Protein AF-M1RBF9-F1 (afdb_monomer_lite)

Sequence (89 aa):
MDKKRIENIIFKVSEMLSDPSLDMEVCEEGANPPCVKVTYTTENGSKHQKTIDIMEELSDKSDDEIAKFIVFQTEQFMEEIDSVEYSGE

pLDDT: mean 85.74, std 9.65, range [45.88, 93.81]

Foldseek 3Di:
DDPVLVVVLVVLLCVVVVDPQKDKDWPDDPDVQTWIKIWGQDPVRDIDI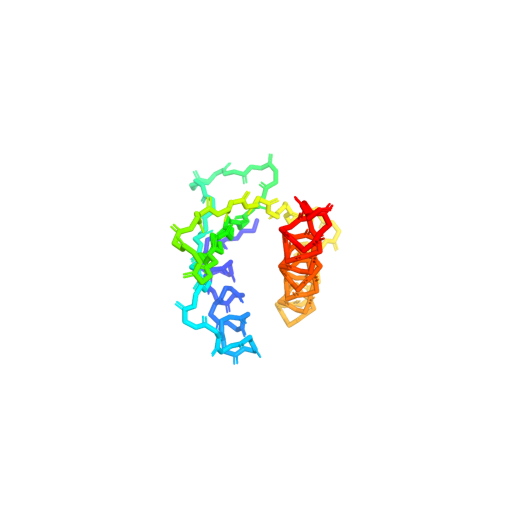DIGGCDPVNVPPDSVVVSVVVNVVVVVVVVVVVVVVVVPD

Secondary structure (DSSP, 8-state):
--HHHHHHHHHHHHHHH--TTEEEEEPPTT-SS-EEEEEEE-TTS-EEEEEEE--HHHHTS-HHHHHHHHHHHHHHHHHHHHHHHHTT-

Structure (mmCIF, N/CA/C/O backbone):
data_AF-M1RBF9-F1
#
_entry.id   AF-M1RBF9-F1
#
loop_
_atom_site.group_PDB
_atom_site.id
_atom_site.type_symbol
_atom_site.label_atom_id
_atom_site.label_alt_id
_atom_site.label_comp_id
_atom_site.label_asym_id
_atom_site.label_entity_id
_atom_site.label_seq_id
_atom_site.pdbx_PDB_ins_code
_atom_site.Cartn_x
_atom_site.Cartn_y
_atom_site.Cartn_z
_atom_site.occupancy
_atom_site.B_iso_or_equiv
_atom_site.auth_seq_id
_atom_site.auth_comp_id
_atom_site.auth_asym_id
_atom_site.auth_atom_id
_atom_site.pdbx_PDB_model_num
ATOM 1 N N . MET A 1 1 ? -5.547 7.812 12.116 1.00 72.88 1 MET A N 1
ATOM 2 C CA . MET A 1 1 ? -5.068 6.424 11.948 1.00 72.88 1 MET A CA 1
ATOM 3 C C . MET A 1 1 ? -3.608 6.355 12.371 1.00 72.88 1 MET A C 1
ATOM 5 O O . MET A 1 1 ? -2.869 7.265 12.021 1.00 72.88 1 MET A O 1
ATOM 9 N N . ASP A 1 2 ? -3.197 5.349 13.143 1.00 80.31 2 ASP A N 1
ATOM 10 C CA . ASP A 1 2 ? -1.815 5.235 13.630 1.00 80.31 2 ASP A CA 1
ATOM 11 C C . ASP A 1 2 ? -0.841 4.818 12.521 1.00 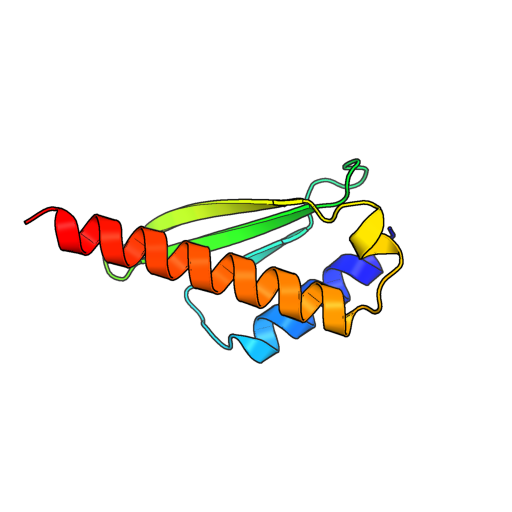80.31 2 ASP A C 1
ATOM 13 O O . ASP A 1 2 ? -1.159 3.954 11.702 1.00 80.31 2 ASP A O 1
ATOM 17 N N . LYS A 1 3 ? 0.384 5.358 12.546 1.00 81.12 3 LYS A N 1
ATOM 18 C CA . LYS A 1 3 ? 1.463 5.020 11.599 1.00 81.12 3 LYS A CA 1
ATOM 19 C C . LYS A 1 3 ? 1.667 3.512 11.455 1.00 81.12 3 LYS A C 1
ATOM 21 O O . LYS A 1 3 ? 1.666 2.995 10.347 1.00 81.12 3 LYS A O 1
ATOM 26 N N . LYS A 1 4 ? 1.708 2.797 12.582 1.00 86.38 4 LYS A N 1
ATOM 27 C CA . LYS A 1 4 ? 1.898 1.340 12.630 1.00 86.38 4 LYS A CA 1
ATOM 28 C C . LYS A 1 4 ? 0.818 0.565 11.871 1.00 86.38 4 LYS A C 1
ATOM 30 O O . LYS A 1 4 ? 1.085 -0.498 11.317 1.00 86.38 4 LYS A O 1
ATOM 35 N N . ARG A 1 5 ? -0.409 1.093 11.849 1.00 87.69 5 ARG A N 1
ATOM 36 C CA . ARG A 1 5 ? -1.516 0.510 11.089 1.00 87.69 5 ARG A CA 1
ATOM 37 C C . ARG A 1 5 ? -1.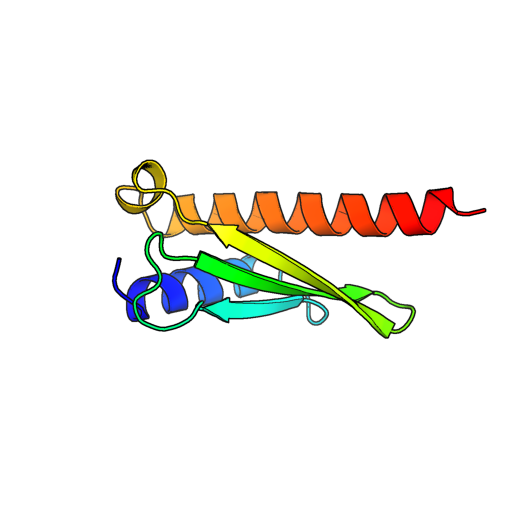301 0.709 9.591 1.00 87.69 5 ARG A C 1
ATOM 39 O O . ARG A 1 5 ? -1.473 -0.239 8.837 1.00 87.69 5 ARG A O 1
ATOM 46 N N . ILE A 1 6 ? -0.865 1.902 9.178 1.00 86.69 6 ILE A N 1
ATOM 47 C CA . ILE A 1 6 ? -0.526 2.193 7.777 1.00 86.69 6 ILE A CA 1
ATOM 48 C C . ILE A 1 6 ? 0.651 1.326 7.318 1.00 86.69 6 ILE A C 1
ATOM 50 O O . ILE A 1 6 ? 0.574 0.733 6.252 1.00 86.69 6 ILE A O 1
ATOM 54 N N . GLU A 1 7 ? 1.692 1.169 8.136 1.00 89.50 7 GLU A N 1
ATOM 55 C CA . GLU A 1 7 ? 2.832 0.293 7.825 1.00 89.50 7 GLU A CA 1
ATOM 56 C C . GLU A 1 7 ? 2.394 -1.161 7.594 1.00 89.50 7 GLU A C 1
ATOM 58 O O . GLU A 1 7 ? 2.830 -1.796 6.637 1.00 89.50 7 GLU A O 1
ATOM 63 N N . ASN A 1 8 ? 1.477 -1.681 8.418 1.00 91.75 8 ASN A N 1
ATOM 64 C CA . ASN A 1 8 ? 0.914 -3.021 8.229 1.00 91.75 8 ASN A CA 1
ATOM 65 C C . ASN A 1 8 ? 0.102 -3.136 6.927 1.00 91.75 8 ASN A C 1
ATOM 67 O O . ASN A 1 8 ? 0.143 -4.164 6.254 1.00 91.75 8 ASN A O 1
ATOM 71 N N . ILE A 1 9 ? -0.635 -2.083 6.568 1.00 91.94 9 ILE A N 1
ATOM 72 C CA . ILE A 1 9 ? -1.382 -2.015 5.309 1.00 91.94 9 ILE A CA 1
ATOM 73 C C . ILE A 1 9 ? -0.411 -2.002 4.122 1.00 91.94 9 ILE A C 1
ATOM 75 O O . ILE A 1 9 ? -0.583 -2.800 3.209 1.00 91.94 9 ILE A O 1
ATOM 79 N N . ILE A 1 10 ? 0.636 -1.172 4.156 1.00 90.81 10 ILE A N 1
ATOM 80 C CA . ILE A 1 10 ? 1.670 -1.120 3.111 1.00 90.81 10 ILE A CA 1
ATOM 81 C C . ILE A 1 10 ? 2.339 -2.483 2.940 1.00 90.81 10 ILE A C 1
ATOM 83 O O . ILE A 1 10 ? 2.485 -2.952 1.815 1.00 90.81 10 ILE A O 1
ATOM 87 N N . PHE A 1 11 ? 2.692 -3.150 4.042 1.00 90.88 11 PHE A N 1
ATOM 88 C CA . PHE A 1 11 ? 3.278 -4.488 3.993 1.00 90.88 11 PHE A CA 1
ATOM 89 C C . PHE A 1 11 ? 2.363 -5.476 3.254 1.00 90.88 11 PHE A C 1
ATOM 91 O O . PHE A 1 11 ? 2.803 -6.160 2.335 1.00 90.88 11 PHE A O 1
ATOM 98 N N . LYS A 1 12 ? 1.064 -5.482 3.577 1.00 92.06 12 LYS A N 1
ATOM 99 C CA . LYS A 1 12 ? 0.067 -6.316 2.888 1.00 92.06 12 LYS A CA 1
ATOM 100 C C . LYS A 1 12 ? -0.054 -5.983 1.401 1.00 92.06 12 LYS A C 1
ATOM 102 O O . LYS A 1 12 ? -0.150 -6.892 0.587 1.00 92.06 12 LYS A O 1
ATOM 107 N N . VAL A 1 13 ? -0.072 -4.699 1.049 1.00 92.06 13 VAL A N 1
ATOM 108 C CA . VAL A 1 13 ? -0.133 -4.247 -0.350 1.00 92.06 13 VAL A CA 1
ATOM 109 C C . VAL A 1 13 ? 1.098 -4.733 -1.118 1.00 92.06 13 VAL A C 1
ATOM 111 O O . VAL A 1 13 ? 0.962 -5.265 -2.217 1.00 92.06 13 VAL A O 1
ATOM 114 N N . SER A 1 14 ? 2.284 -4.603 -0.521 1.00 88.62 14 SER A N 1
ATOM 115 C CA . SER A 1 14 ? 3.541 -5.076 -1.101 1.00 88.62 14 SER A CA 1
ATOM 116 C C . SER A 1 14 ? 3.534 -6.592 -1.318 1.00 88.62 14 SER A C 1
ATOM 118 O O . SER A 1 14 ? 3.937 -7.042 -2.387 1.00 88.62 14 SER A O 1
ATOM 120 N N . GLU A 1 15 ? 2.998 -7.380 -0.378 1.00 90.56 15 GLU A N 1
ATOM 121 C CA . GLU A 1 15 ? 2.827 -8.829 -0.564 1.00 90.56 15 GLU A CA 1
ATOM 122 C C . GLU A 1 15 ? 1.817 -9.182 -1.669 1.00 90.56 15 GLU A C 1
ATOM 124 O O . GLU A 1 15 ? 2.008 -10.172 -2.373 1.00 90.56 15 GLU A O 1
ATOM 129 N N . MET A 1 16 ? 0.748 -8.394 -1.834 1.00 90.19 16 MET A N 1
ATOM 130 C CA . MET A 1 16 ? -0.272 -8.635 -2.864 1.00 90.19 16 MET A CA 1
ATOM 131 C C . MET A 1 16 ? 0.230 -8.329 -4.276 1.00 90.19 16 MET A C 1
ATOM 133 O O . MET A 1 16 ? -0.052 -9.093 -5.194 1.00 90.19 16 MET A O 1
ATOM 137 N N . LEU A 1 17 ? 0.949 -7.218 -4.449 1.00 88.69 17 LEU A N 1
ATOM 138 C CA . LEU A 1 17 ? 1.491 -6.814 -5.749 1.00 88.69 17 LEU A CA 1
ATOM 139 C C . LEU A 1 17 ? 2.756 -7.601 -6.092 1.00 88.69 17 LEU A C 1
ATOM 141 O O . LEU A 1 17 ? 2.968 -7.950 -7.248 1.00 88.69 17 LEU A O 1
ATOM 145 N N . SER A 1 18 ? 3.585 -7.897 -5.084 1.00 86.81 18 SER A N 1
ATOM 146 C CA . SER A 1 18 ? 4.856 -8.613 -5.215 1.00 86.81 18 SER A CA 1
ATOM 147 C C . SER A 1 18 ? 5.758 -8.066 -6.338 1.00 86.81 18 SER A C 1
ATOM 149 O O . SER A 1 18 ? 6.531 -8.821 -6.935 1.00 86.81 18 SER A O 1
ATOM 151 N N . ASP A 1 19 ? 5.671 -6.759 -6.613 1.00 84.69 19 ASP A N 1
ATOM 152 C CA . ASP A 1 19 ? 6.399 -6.094 -7.691 1.00 84.69 19 ASP A CA 1
ATOM 153 C C . ASP A 1 19 ? 7.610 -5.317 -7.138 1.00 84.69 19 ASP A C 1
ATOM 155 O O . ASP A 1 19 ? 7.437 -4.433 -6.294 1.00 84.69 19 ASP A O 1
ATOM 159 N N . PRO A 1 20 ? 8.843 -5.625 -7.579 1.00 85.12 20 PRO A N 1
ATOM 160 C CA . PRO A 1 20 ? 10.059 -4.976 -7.084 1.00 85.12 20 PRO A CA 1
ATOM 161 C C . PRO A 1 20 ? 10.264 -3.554 -7.631 1.00 85.12 20 PRO A C 1
ATOM 163 O O . PRO A 1 20 ? 11.169 -2.852 -7.179 1.00 85.12 20 PRO A O 1
ATOM 166 N N . SER A 1 21 ? 9.471 -3.141 -8.620 1.00 88.56 21 SER A N 1
ATOM 167 C CA . SER A 1 21 ? 9.521 -1.816 -9.252 1.00 88.56 21 SER A CA 1
ATOM 168 C C . SER A 1 21 ? 8.676 -0.793 -8.489 1.00 88.56 21 SER A C 1
ATOM 170 O O . SER A 1 21 ? 8.766 0.410 -8.760 1.00 88.56 21 SER A O 1
ATOM 172 N N . LEU A 1 22 ? 7.870 -1.269 -7.535 1.00 90.56 22 LEU A N 1
ATOM 173 C CA . LEU A 1 22 ? 7.074 -0.469 -6.623 1.00 90.56 22 LEU A CA 1
ATOM 174 C C . LEU A 1 22 ? 7.782 -0.288 -5.284 1.00 90.56 22 LEU A C 1
ATOM 176 O O . LEU A 1 22 ? 8.176 -1.240 -4.616 1.00 90.56 22 LEU A O 1
ATOM 180 N N . ASP A 1 23 ? 7.861 0.963 -4.862 1.00 91.94 23 ASP A N 1
ATOM 181 C CA . ASP A 1 23 ? 8.296 1.367 -3.536 1.00 91.94 23 ASP A CA 1
ATOM 182 C C . ASP A 1 23 ? 7.155 2.131 -2.858 1.00 91.94 23 ASP A C 1
ATOM 184 O O . ASP A 1 23 ? 6.458 2.927 -3.493 1.00 91.94 23 ASP A O 1
ATOM 188 N N . MET A 1 24 ? 6.901 1.839 -1.585 1.00 91.31 24 MET A N 1
ATOM 189 C CA . MET A 1 24 ? 5.759 2.386 -0.855 1.00 91.31 24 MET A CA 1
ATOM 190 C C . MET A 1 24 ? 6.188 2.921 0.500 1.00 91.31 24 MET A C 1
ATOM 192 O O . MET A 1 24 ? 6.772 2.206 1.313 1.00 91.31 24 MET A O 1
ATOM 196 N N . GLU A 1 25 ? 5.814 4.164 0.774 1.00 91.25 25 GLU A N 1
ATOM 197 C CA . GLU A 1 25 ? 6.184 4.872 1.991 1.00 91.25 25 GLU A CA 1
ATOM 198 C C . GLU A 1 25 ? 4.943 5.454 2.671 1.00 91.25 25 GLU A C 1
ATOM 200 O O . GLU A 1 25 ? 4.007 5.932 2.024 1.00 91.25 25 GLU A O 1
ATOM 205 N N . VAL A 1 26 ? 4.931 5.454 4.004 1.00 88.94 26 VAL A N 1
ATOM 206 C CA . VAL A 1 26 ? 3.920 6.204 4.759 1.00 88.94 26 VAL A CA 1
ATOM 207 C C . VAL A 1 26 ? 4.195 7.694 4.568 1.00 88.94 26 VAL A C 1
ATOM 209 O O . VAL A 1 26 ? 5.345 8.131 4.630 1.00 88.94 26 VAL A O 1
ATOM 212 N N . CYS A 1 27 ? 3.144 8.486 4.367 1.00 85.62 27 CYS A N 1
ATOM 213 C CA . CYS A 1 27 ? 3.263 9.937 4.410 1.00 85.62 27 CYS A CA 1
ATOM 214 C C . CYS A 1 27 ? 3.788 10.447 5.762 1.00 85.62 27 CYS A C 1
ATOM 216 O O . CYS A 1 27 ? 3.834 9.722 6.756 1.00 85.62 27 CYS A O 1
ATOM 218 N N . GLU A 1 28 ? 4.171 11.724 5.796 1.00 81.19 28 GLU A N 1
ATOM 219 C CA . GLU A 1 28 ? 4.734 12.360 6.987 1.00 81.19 28 GLU A CA 1
ATOM 220 C C . GLU A 1 28 ? 3.864 12.137 8.239 1.00 81.19 28 GLU A C 1
ATOM 222 O O . GLU A 1 28 ? 2.629 12.115 8.190 1.00 81.19 28 GLU A O 1
ATOM 227 N N . GLU A 1 29 ? 4.525 11.930 9.376 1.00 70.75 29 GLU A N 1
ATOM 228 C CA . GLU A 1 29 ? 3.866 11.592 10.633 1.00 70.75 29 GLU A CA 1
ATOM 229 C C . GLU A 1 29 ? 2.988 12.768 11.094 1.00 70.75 29 GLU A C 1
ATOM 231 O O . GLU A 1 29 ? 3.487 13.850 11.388 1.00 70.75 29 GLU A O 1
ATOM 236 N N . GLY A 1 30 ? 1.666 12.568 11.124 1.00 66.81 30 GLY A N 1
ATOM 237 C CA . GLY A 1 30 ? 0.691 13.633 11.395 1.00 66.81 30 GLY A CA 1
ATOM 238 C C . GLY A 1 30 ? -0.065 14.149 10.166 1.00 66.81 30 GLY A C 1
ATOM 239 O O . GLY A 1 30 ? -0.889 15.052 10.316 1.00 66.81 30 GLY A O 1
ATOM 240 N N . ALA A 1 31 ? 0.157 13.569 8.980 1.00 75.38 31 ALA A N 1
ATOM 241 C CA . ALA A 1 31 ? -0.679 13.818 7.808 1.00 75.38 31 ALA A CA 1
ATOM 242 C C . ALA A 1 31 ? -2.164 13.563 8.129 1.00 75.38 31 ALA A C 1
ATOM 244 O O . ALA A 1 31 ? -2.535 12.506 8.651 1.00 75.38 31 ALA A O 1
ATOM 245 N N . ASN A 1 32 ? -3.005 14.556 7.833 1.00 77.81 32 ASN A N 1
ATOM 246 C CA . ASN A 1 32 ? -4.451 14.471 7.978 1.00 77.81 32 ASN A CA 1
ATOM 247 C C . ASN A 1 32 ? -5.125 14.959 6.681 1.00 77.81 32 ASN A C 1
ATOM 249 O O . ASN A 1 32 ? -5.146 16.172 6.447 1.00 77.81 32 ASN A O 1
ATOM 253 N N . PRO A 1 33 ? -5.663 14.053 5.847 1.00 82.69 33 PRO A N 1
ATOM 254 C CA . PRO A 1 33 ? -5.813 12.615 6.092 1.00 82.69 33 PRO A CA 1
ATOM 255 C C . PRO A 1 33 ? -4.479 11.836 6.058 1.00 82.69 33 PRO A C 1
ATOM 257 O O . PRO A 1 33 ? -3.503 12.302 5.470 1.00 82.69 33 PRO A O 1
ATOM 260 N N . PRO A 1 34 ? -4.410 10.655 6.701 1.00 86.38 34 PRO A N 1
ATOM 261 C CA . PRO A 1 34 ? -3.277 9.748 6.542 1.00 86.38 34 PRO A CA 1
ATOM 262 C C . PRO A 1 34 ? -3.149 9.333 5.074 1.00 86.38 34 PRO A C 1
ATOM 264 O O . PRO A 1 34 ? -4.153 9.045 4.429 1.00 86.38 34 PRO A O 1
ATOM 267 N N . CYS A 1 35 ? -1.928 9.255 4.550 1.00 89.38 35 CYS A N 1
ATOM 268 C CA . CYS A 1 35 ? -1.700 8.884 3.157 1.00 89.38 35 CYS A CA 1
ATOM 269 C C . CYS A 1 35 ? -0.519 7.926 2.977 1.00 89.38 35 CYS A C 1
ATOM 271 O O . CYS A 1 35 ? 0.324 7.761 3.866 1.00 89.38 35 CYS A O 1
ATOM 273 N N . VAL A 1 36 ? -0.485 7.282 1.813 1.00 91.12 36 VAL A N 1
ATOM 274 C CA . VAL A 1 36 ? 0.602 6.413 1.352 1.00 91.12 36 VAL A CA 1
ATOM 275 C C . VAL A 1 36 ? 1.167 7.004 0.073 1.00 91.12 36 VAL A C 1
ATOM 277 O O . VAL A 1 36 ? 0.419 7.349 -0.840 1.00 91.12 36 VAL A O 1
ATOM 280 N N . LYS A 1 37 ? 2.487 7.127 -0.004 1.00 92.81 37 LYS A N 1
ATOM 281 C CA . LYS A 1 37 ? 3.189 7.498 -1.226 1.00 92.81 37 LYS A CA 1
ATOM 282 C C . LYS A 1 37 ? 3.647 6.227 -1.926 1.00 92.81 37 LYS A C 1
ATOM 284 O O . LYS A 1 37 ? 4.360 5.424 -1.338 1.00 92.81 37 LYS A O 1
ATOM 289 N N . VAL A 1 38 ? 3.244 6.069 -3.176 1.00 93.44 38 VAL A N 1
ATOM 290 C CA . VAL A 1 38 ? 3.642 4.970 -4.051 1.00 93.44 38 VAL A CA 1
ATOM 291 C C . VAL A 1 38 ? 4.573 5.525 -5.117 1.00 93.44 38 VAL A C 1
ATOM 293 O O . VAL A 1 38 ? 4.243 6.501 -5.789 1.00 93.44 38 VAL A O 1
ATOM 296 N N . THR A 1 39 ? 5.736 4.908 -5.269 1.00 93.62 39 THR A N 1
ATOM 297 C CA . THR A 1 39 ? 6.724 5.209 -6.300 1.00 93.62 39 THR A CA 1
ATOM 298 C C . THR A 1 39 ? 6.829 4.008 -7.227 1.00 93.62 39 THR A C 1
ATOM 300 O O . THR A 1 39 ? 7.218 2.930 -6.799 1.00 93.62 39 THR A O 1
ATOM 303 N N . TYR A 1 40 ? 6.503 4.200 -8.497 1.00 92.38 40 TYR A N 1
ATOM 304 C CA . TYR A 1 40 ? 6.646 3.201 -9.547 1.00 92.38 40 TYR A CA 1
ATOM 305 C C . TYR A 1 40 ? 7.825 3.563 -10.446 1.00 92.38 40 TYR A C 1
ATOM 307 O O . TYR A 1 40 ? 7.921 4.696 -10.921 1.00 92.38 40 TYR A O 1
ATOM 315 N N . THR A 1 41 ? 8.740 2.620 -10.657 1.00 91.38 41 THR A N 1
ATOM 316 C CA . THR A 1 41 ? 9.863 2.778 -11.586 1.00 91.38 41 THR A CA 1
ATOM 317 C C . THR A 1 41 ? 9.584 1.974 -12.851 1.00 91.38 41 THR A C 1
ATOM 319 O O . THR A 1 41 ? 9.484 0.754 -12.776 1.00 91.38 41 THR A O 1
ATOM 322 N N . THR A 1 42 ? 9.466 2.637 -14.001 1.00 86.81 42 THR A N 1
ATOM 323 C CA . THR A 1 42 ? 9.206 1.970 -15.288 1.00 86.81 42 THR A CA 1
ATOM 324 C C . THR A 1 42 ? 10.472 1.300 -15.825 1.00 86.81 42 THR A C 1
ATOM 326 O O . THR A 1 42 ? 11.586 1.583 -15.368 1.00 86.81 42 THR A O 1
ATOM 329 N N . GLU A 1 43 ? 10.331 0.429 -16.828 1.00 83.12 43 GLU A N 1
ATOM 330 C CA . GLU A 1 43 ? 11.466 -0.276 -17.446 1.00 83.12 43 GLU A CA 1
ATOM 331 C C . GLU A 1 43 ? 12.508 0.680 -18.056 1.00 83.12 43 GLU A C 1
ATOM 333 O O . GLU A 1 43 ? 13.705 0.391 -18.038 1.00 83.12 43 GLU A O 1
ATOM 338 N N . ASN A 1 44 ? 12.081 1.861 -18.519 1.00 82.12 44 ASN A N 1
ATOM 339 C CA . ASN A 1 44 ? 12.974 2.914 -19.018 1.00 82.12 44 ASN A CA 1
ATOM 340 C C . ASN A 1 44 ? 13.748 3.646 -17.901 1.00 82.12 44 ASN A C 1
ATOM 342 O O . ASN A 1 44 ? 14.570 4.522 -18.181 1.00 82.12 44 ASN A O 1
ATOM 346 N N . GLY A 1 45 ? 13.507 3.303 -16.631 1.00 84.06 45 GLY A N 1
ATOM 347 C CA . GLY A 1 45 ? 14.125 3.923 -15.458 1.00 84.06 45 GLY A CA 1
ATOM 348 C C . GLY A 1 45 ? 13.451 5.222 -15.003 1.00 84.06 45 GLY A C 1
ATOM 349 O O . GLY A 1 45 ? 13.969 5.890 -14.101 1.00 84.06 45 GLY A O 1
ATOM 350 N N . SER A 1 46 ? 12.309 5.587 -15.595 1.00 88.38 46 SER A N 1
ATOM 351 C CA . SER A 1 46 ? 11.509 6.740 -15.176 1.00 88.38 46 SER A CA 1
ATOM 352 C C . SER A 1 46 ? 10.802 6.436 -13.860 1.00 88.38 46 SER A C 1
ATOM 354 O O . SER A 1 46 ? 10.231 5.365 -13.678 1.00 88.38 46 SER A O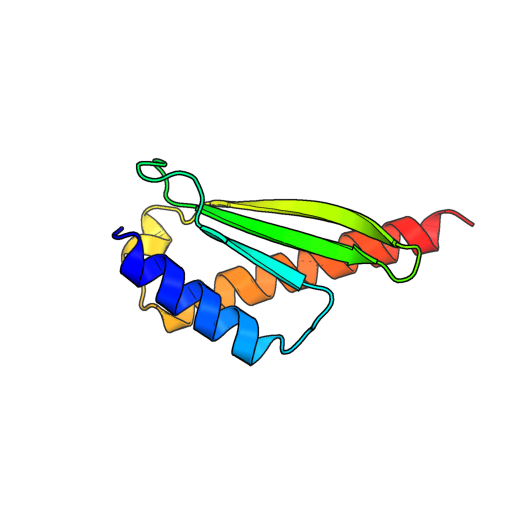 1
ATOM 356 N N . LYS A 1 47 ? 10.838 7.383 -12.920 1.00 91.56 47 LYS A N 1
ATOM 357 C CA . LYS A 1 47 ? 10.178 7.246 -11.617 1.00 91.56 47 LYS A CA 1
ATOM 358 C C . LYS A 1 47 ? 8.924 8.099 -11.573 1.00 91.56 47 LYS A C 1
ATOM 360 O O . LYS A 1 47 ? 9.001 9.321 -11.688 1.00 91.56 47 LYS A O 1
ATOM 365 N N . HIS A 1 48 ? 7.793 7.458 -11.339 1.00 92.25 48 HIS A N 1
ATOM 366 C CA . HIS A 1 48 ? 6.494 8.093 -11.204 1.00 92.25 48 HIS A CA 1
ATOM 367 C C . HIS A 1 48 ? 6.026 7.947 -9.763 1.00 92.25 48 HIS A C 1
ATOM 369 O O . HIS A 1 48 ? 6.160 6.884 -9.165 1.00 92.25 48 HIS A O 1
ATOM 375 N N . GLN A 1 49 ? 5.482 9.015 -9.185 1.00 93.19 49 GLN A N 1
ATOM 376 C CA . GLN A 1 49 ? 5.019 9.004 -7.800 1.00 93.19 49 GLN A CA 1
ATOM 377 C C . GLN A 1 49 ? 3.546 9.378 -7.729 1.00 93.19 49 GLN A C 1
ATOM 379 O O . GLN A 1 49 ? 3.117 10.338 -8.371 1.00 93.19 49 GLN A O 1
ATOM 384 N N . LYS A 1 50 ? 2.791 8.650 -6.908 1.00 91.69 50 LYS A N 1
ATOM 385 C CA . LYS A 1 50 ? 1.388 8.921 -6.603 1.00 91.69 50 LYS A CA 1
ATOM 386 C C . LYS A 1 50 ? 1.176 8.893 -5.099 1.00 91.69 50 LYS A C 1
ATOM 388 O O . LYS A 1 50 ? 1.635 7.987 -4.411 1.00 91.69 50 LYS A O 1
ATOM 393 N N . THR A 1 51 ? 0.458 9.883 -4.591 1.00 92.69 51 THR A N 1
ATOM 394 C CA . THR A 1 51 ? -0.006 9.890 -3.203 1.00 92.69 51 THR A CA 1
ATOM 395 C C . THR A 1 51 ? -1.438 9.375 -3.171 1.00 92.69 51 THR A C 1
ATOM 397 O O . THR A 1 51 ? -2.273 9.826 -3.952 1.00 92.69 51 THR A O 1
ATOM 400 N N . ILE A 1 52 ? -1.709 8.419 -2.288 1.00 91.06 52 ILE A N 1
ATOM 401 C CA . ILE A 1 52 ? -3.028 7.835 -2.064 1.00 91.06 52 ILE A CA 1
ATOM 402 C C . ILE A 1 52 ? -3.484 8.255 -0.669 1.00 91.06 52 ILE A C 1
ATOM 404 O O . ILE A 1 52 ? -2.959 7.779 0.341 1.00 91.06 52 ILE A O 1
ATOM 408 N N . ASP A 1 53 ? -4.456 9.159 -0.620 1.00 90.81 53 ASP A N 1
ATOM 409 C CA . ASP A 1 53 ? -5.075 9.610 0.621 1.00 90.81 53 ASP A CA 1
ATOM 410 C C . ASP A 1 53 ? -6.056 8.561 1.154 1.00 90.81 53 ASP A C 1
ATOM 412 O O . ASP A 1 53 ? -6.987 8.130 0.468 1.00 90.81 53 ASP A O 1
ATOM 416 N N . ILE A 1 54 ? -5.869 8.163 2.410 1.00 86.94 54 ILE A N 1
ATOM 417 C CA . ILE A 1 54 ? -6.778 7.267 3.119 1.00 86.94 54 ILE A CA 1
ATOM 418 C C . ILE A 1 54 ? -7.848 8.138 3.767 1.00 86.94 54 ILE A C 1
ATOM 420 O O . ILE A 1 54 ? -7.686 8.659 4.873 1.00 86.94 54 ILE A O 1
ATOM 424 N N . MET A 1 55 ? -8.945 8.312 3.033 1.00 86.00 55 MET A N 1
ATOM 425 C CA . MET A 1 55 ? -10.098 9.091 3.478 1.00 86.00 55 MET A CA 1
ATOM 426 C C . MET A 1 55 ? -10.671 8.548 4.794 1.00 86.00 55 MET A C 1
ATOM 428 O O . MET A 1 55 ? -10.533 7.366 5.117 1.00 86.00 55 MET A O 1
ATOM 432 N N . GLU A 1 56 ? -11.363 9.404 5.545 1.00 82.31 56 GLU A N 1
ATOM 433 C CA . GLU A 1 56 ? -11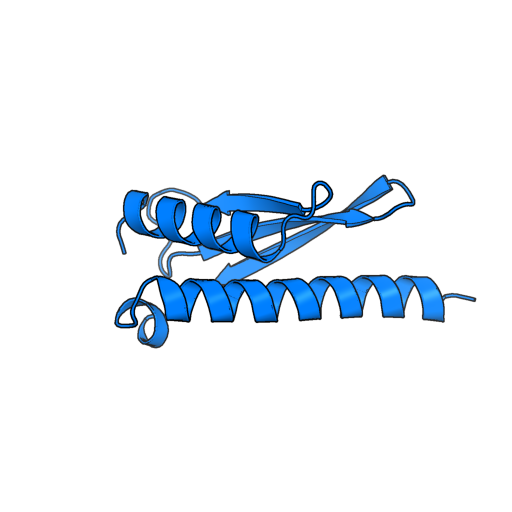.957 9.036 6.838 1.00 82.31 56 GLU A CA 1
ATOM 434 C C . GLU A 1 56 ? -12.889 7.813 6.726 1.00 82.31 56 GLU A C 1
ATOM 436 O O . GLU A 1 56 ? -12.844 6.921 7.572 1.00 82.31 56 GLU A O 1
ATOM 441 N N . GLU A 1 57 ? -13.631 7.700 5.618 1.00 84.19 57 GLU A N 1
ATOM 442 C CA . GLU A 1 57 ? -14.495 6.552 5.304 1.00 84.19 57 GLU A CA 1
ATOM 443 C C . GLU A 1 57 ? -13.746 5.215 5.177 1.00 84.19 57 GLU A C 1
ATOM 445 O O . GLU A 1 57 ? -14.304 4.161 5.491 1.00 84.19 57 GLU A O 1
ATOM 450 N N . LEU A 1 58 ? -12.483 5.250 4.738 1.00 83.69 58 LEU A N 1
ATOM 451 C CA . LEU A 1 58 ? -11.606 4.085 4.642 1.00 83.69 58 LEU A CA 1
ATOM 452 C C . LEU A 1 58 ? -10.920 3.813 5.979 1.00 83.69 58 LEU A C 1
ATOM 454 O O . LEU A 1 58 ? -10.657 2.660 6.302 1.00 83.69 58 LEU A O 1
ATOM 458 N N . SER A 1 59 ? -10.671 4.845 6.787 1.00 80.31 59 SER A N 1
ATOM 459 C CA . SER A 1 59 ? -10.016 4.691 8.089 1.00 80.31 59 SER A CA 1
ATOM 460 C C . SER A 1 59 ? -10.840 3.858 9.087 1.00 80.31 59 SER A C 1
ATOM 462 O O . SER A 1 59 ? -10.253 3.267 10.001 1.00 80.31 59 SER A O 1
ATOM 464 N N . ASP A 1 60 ? -12.164 3.789 8.914 1.00 84.62 60 ASP A N 1
ATOM 465 C CA . ASP A 1 60 ? -13.072 2.933 9.697 1.00 84.62 60 ASP A CA 1
ATOM 466 C C . ASP A 1 60 ? -13.155 1.485 9.156 1.00 84.62 60 ASP A C 1
ATOM 468 O O . ASP A 1 60 ? -13.637 0.574 9.828 1.00 84.62 60 ASP A O 1
ATOM 472 N N . LYS A 1 61 ? -12.641 1.229 7.943 1.00 88.94 61 LYS A N 1
ATOM 473 C CA . LYS A 1 61 ? -12.615 -0.111 7.330 1.00 88.94 61 LYS A CA 1
ATOM 474 C C . LYS A 1 61 ? -11.515 -0.985 7.927 1.00 88.94 61 LYS A C 1
ATOM 476 O O . LYS A 1 61 ? -10.612 -0.515 8.614 1.00 88.94 61 LYS A O 1
ATOM 481 N N . SER A 1 62 ? -11.581 -2.287 7.649 1.00 90.12 62 SER A N 1
ATOM 482 C CA . SER A 1 62 ? -10.516 -3.235 7.996 1.00 90.12 62 SER A CA 1
ATOM 483 C C . SER A 1 62 ? -9.259 -3.009 7.157 1.00 90.12 62 SER A C 1
ATOM 485 O O . SER A 1 62 ? -9.344 -2.619 5.997 1.00 90.12 62 SER A O 1
ATOM 487 N N . ASP A 1 63 ? -8.097 -3.337 7.722 1.00 90.44 63 ASP A N 1
ATOM 488 C CA . ASP A 1 63 ? -6.787 -3.158 7.076 1.00 90.44 63 ASP A CA 1
ATOM 489 C C . ASP A 1 63 ? -6.706 -3.834 5.699 1.00 90.44 63 ASP A C 1
ATOM 491 O O . ASP A 1 63 ? -6.066 -3.322 4.790 1.00 90.44 63 ASP A O 1
ATOM 495 N N . ASP A 1 64 ? -7.385 -4.972 5.543 1.00 90.62 64 ASP A N 1
ATOM 496 C CA . ASP A 1 64 ? -7.460 -5.731 4.294 1.00 90.62 64 ASP A CA 1
ATOM 497 C C . ASP A 1 64 ? -8.212 -4.979 3.185 1.00 90.62 64 ASP A C 1
ATOM 499 O O . ASP A 1 64 ? -7.784 -4.960 2.036 1.00 90.62 64 ASP A O 1
ATOM 503 N N . GLU A 1 65 ? -9.302 -4.296 3.538 1.00 91.56 65 GLU A N 1
ATOM 504 C CA . GLU A 1 65 ? -10.091 -3.500 2.594 1.00 91.56 65 GLU A CA 1
ATOM 505 C C . GLU A 1 65 ? -9.320 -2.253 2.157 1.00 91.56 65 GLU A C 1
ATOM 507 O O . GLU A 1 65 ? -9.321 -1.900 0.979 1.00 91.56 65 GLU A O 1
ATOM 512 N N . ILE A 1 66 ? -8.604 -1.618 3.092 1.00 91.62 66 ILE A N 1
ATOM 513 C CA . ILE A 1 66 ? -7.729 -0.483 2.782 1.00 91.62 66 ILE A CA 1
ATOM 514 C C . ILE A 1 66 ? -6.576 -0.945 1.882 1.00 91.62 66 ILE A C 1
ATOM 516 O O . ILE A 1 66 ? -6.257 -0.271 0.905 1.00 91.62 66 ILE A O 1
ATOM 520 N N . ALA A 1 67 ? -5.984 -2.111 2.159 1.00 92.12 67 ALA A N 1
ATOM 521 C CA . ALA A 1 67 ? -4.936 -2.682 1.321 1.00 92.12 67 ALA A CA 1
ATOM 522 C C . ALA A 1 67 ? -5.441 -2.955 -0.103 1.00 92.12 67 ALA A C 1
ATOM 524 O O . ALA A 1 67 ? -4.826 -2.491 -1.056 1.00 92.12 67 ALA A O 1
ATOM 525 N N . LYS A 1 68 ? -6.598 -3.609 -0.266 1.00 93.38 68 LYS A N 1
ATOM 526 C CA . LYS A 1 68 ? -7.220 -3.826 -1.5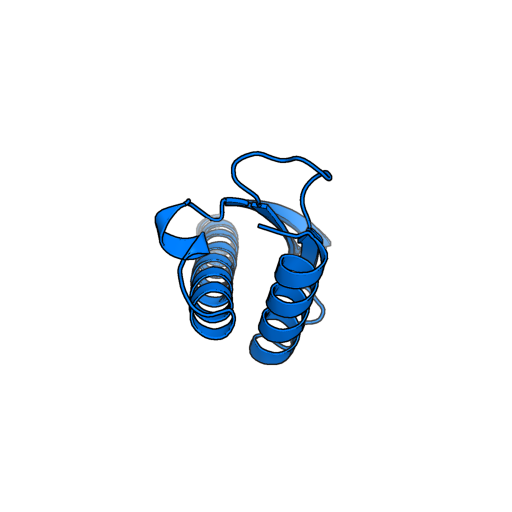87 1.00 93.38 68 LYS A CA 1
ATOM 527 C C . LYS A 1 68 ? -7.483 -2.521 -2.335 1.00 93.38 68 LYS A C 1
ATOM 529 O O . LYS A 1 68 ? -7.272 -2.458 -3.541 1.00 93.38 68 LYS A O 1
ATOM 534 N N . PHE A 1 69 ? -7.928 -1.480 -1.631 1.00 92.69 69 PHE A N 1
ATOM 535 C CA . PHE A 1 69 ? -8.123 -0.162 -2.229 1.00 92.69 69 PHE A CA 1
ATOM 536 C C . PHE A 1 69 ? -6.804 0.431 -2.743 1.00 92.69 69 PHE A C 1
ATOM 538 O O . PHE A 1 69 ? -6.749 0.913 -3.872 1.00 92.69 69 PHE A O 1
ATOM 545 N N . ILE A 1 70 ? -5.735 0.366 -1.945 1.00 92.19 70 ILE A N 1
ATOM 546 C CA . ILE A 1 70 ? -4.409 0.860 -2.343 1.00 92.19 70 ILE A CA 1
ATOM 547 C C . ILE A 1 70 ? -3.851 0.039 -3.510 1.00 92.19 70 ILE A C 1
ATOM 549 O O . ILE A 1 70 ? -3.317 0.633 -4.445 1.00 92.19 70 ILE A O 1
ATOM 553 N N . VAL A 1 71 ? -4.011 -1.290 -3.495 1.00 93.81 71 VAL A N 1
ATOM 554 C CA . VAL A 1 71 ? -3.657 -2.177 -4.618 1.00 93.81 71 VAL A CA 1
ATOM 555 C C . VAL A 1 71 ? -4.361 -1.705 -5.885 1.00 93.81 71 VAL A C 1
ATOM 557 O O . VAL A 1 71 ? -3.689 -1.351 -6.845 1.00 93.81 71 VAL A O 1
ATOM 560 N N . PHE A 1 72 ? -5.687 -1.560 -5.848 1.00 93.50 72 PHE A N 1
ATOM 561 C CA . PHE A 1 72 ? -6.472 -1.102 -6.995 1.00 93.50 72 PHE A CA 1
ATOM 562 C C . PHE A 1 72 ? -6.015 0.271 -7.517 1.00 93.50 72 PHE A C 1
ATOM 564 O O . PHE A 1 72 ? -5.841 0.463 -8.717 1.00 93.50 72 PHE A O 1
ATOM 571 N N . GLN A 1 73 ? -5.776 1.236 -6.622 1.00 93.19 73 GLN A N 1
ATOM 572 C CA . GLN A 1 73 ? -5.276 2.566 -6.996 1.00 93.19 73 GLN A CA 1
ATOM 573 C C . GLN A 1 73 ? -3.865 2.531 -7.599 1.00 93.19 73 GLN A C 1
ATOM 575 O O . GLN A 1 73 ? -3.548 3.362 -8.455 1.00 93.19 73 GLN A O 1
ATOM 580 N N . THR A 1 74 ? -3.031 1.598 -7.138 1.00 92.12 74 THR A N 1
ATOM 581 C CA . THR A 1 74 ? -1.661 1.388 -7.620 1.00 92.12 74 THR A CA 1
ATOM 582 C C . THR A 1 74 ? -1.661 0.719 -8.989 1.00 92.12 74 THR A C 1
ATOM 584 O O . THR A 1 74 ? -0.959 1.181 -9.879 1.00 92.12 74 THR A O 1
ATOM 587 N N . GLU A 1 75 ? -2.489 -0.304 -9.196 1.00 92.00 75 GLU A N 1
ATOM 588 C CA . GLU A 1 75 ? -2.660 -0.954 -10.500 1.00 92.00 75 GLU A CA 1
ATOM 589 C C . GLU A 1 75 ? -3.167 0.029 -11.553 1.00 92.00 75 GLU A C 1
ATOM 591 O O . GLU A 1 75 ? -2.571 0.141 -12.619 1.00 92.00 75 GLU A O 1
ATOM 596 N N . GLN A 1 76 ? -4.200 0.813 -11.227 1.00 91.88 76 GLN A N 1
ATOM 597 C CA . GLN A 1 76 ? -4.698 1.867 -12.115 1.00 91.88 76 GLN A CA 1
ATOM 598 C C . GLN A 1 76 ? -3.615 2.901 -12.431 1.00 91.88 76 GLN A C 1
ATOM 600 O O . GLN A 1 76 ? -3.474 3.316 -13.572 1.00 91.88 76 GLN A O 1
ATOM 605 N N . PHE A 1 77 ? -2.808 3.287 -11.441 1.00 90.94 77 PHE A N 1
ATOM 606 C CA . PHE A 1 77 ? -1.693 4.203 -11.664 1.00 90.94 77 PHE A CA 1
ATOM 607 C C . PHE A 1 77 ? -0.641 3.632 -12.618 1.00 90.94 77 PHE A C 1
ATOM 609 O O . PHE A 1 77 ? -0.201 4.343 -13.515 1.00 90.94 77 PHE A O 1
ATOM 616 N N . MET A 1 78 ? -0.251 2.370 -12.447 1.00 89.69 78 MET A N 1
ATOM 617 C CA . MET A 1 78 ? 0.695 1.716 -13.353 1.00 89.69 78 MET A CA 1
ATOM 618 C C . MET A 1 78 ? 0.124 1.609 -14.768 1.00 89.69 78 MET A C 1
ATOM 620 O O . MET A 1 78 ? 0.816 1.955 -15.718 1.00 89.69 78 MET A O 1
ATOM 624 N N . GLU A 1 79 ? -1.144 1.210 -14.903 1.00 89.06 79 GLU A N 1
ATOM 625 C CA . GLU A 1 79 ? -1.842 1.118 -16.191 1.00 89.06 79 GLU A CA 1
ATOM 626 C C . GLU A 1 79 ? -1.919 2.479 -16.898 1.00 89.06 79 GLU A C 1
ATOM 628 O O . GLU A 1 79 ? -1.689 2.563 -18.103 1.00 89.06 79 GLU A O 1
ATOM 633 N N . GLU A 1 80 ? -2.181 3.564 -16.161 1.00 87.56 80 GLU A N 1
ATOM 634 C CA . GLU A 1 80 ? -2.157 4.923 -16.710 1.00 87.56 80 GLU A CA 1
ATOM 635 C C . GLU A 1 80 ? -0.766 5.302 -17.236 1.00 87.56 80 GLU A C 1
ATOM 637 O O . GLU A 1 80 ? -0.662 5.855 -18.330 1.00 87.56 80 GLU A O 1
ATOM 642 N N . ILE A 1 81 ? 0.302 5.008 -16.485 1.00 86.69 81 ILE A N 1
ATOM 643 C CA . ILE A 1 81 ? 1.675 5.313 -16.913 1.00 86.69 81 ILE A CA 1
ATOM 644 C C . ILE A 1 81 ? 2.062 4.487 -18.142 1.00 86.69 81 ILE A C 1
ATOM 646 O O . ILE A 1 81 ? 2.510 5.068 -19.129 1.00 86.69 81 ILE A O 1
ATOM 650 N N . ASP A 1 82 ? 1.837 3.174 -18.115 1.00 80.25 82 ASP A N 1
ATOM 651 C CA . ASP A 1 82 ? 2.160 2.268 -19.222 1.00 80.25 82 ASP A CA 1
ATOM 652 C C . ASP A 1 82 ? 1.395 2.653 -20.501 1.00 80.25 82 ASP A C 1
ATOM 654 O O . ASP A 1 82 ? 1.973 2.776 -21.580 1.00 80.25 82 ASP A O 1
ATOM 658 N N . SER A 1 83 ? 0.109 2.993 -20.368 1.00 78.75 83 SER A N 1
ATOM 659 C CA . SER A 1 83 ? -0.733 3.454 -21.477 1.00 78.75 83 SER A CA 1
ATOM 660 C C . SER A 1 83 ? -0.283 4.801 -22.062 1.00 78.75 83 SER A C 1
ATOM 662 O O . SER A 1 83 ? -0.332 5.001 -23.282 1.00 78.75 83 SER A O 1
ATOM 664 N N . VAL A 1 84 ? 0.183 5.734 -21.222 1.00 71.56 84 VAL A N 1
ATOM 665 C CA . VAL A 1 84 ? 0.732 7.027 -21.668 1.00 71.56 84 VAL A CA 1
ATOM 666 C C . VAL A 1 84 ? 2.085 6.851 -22.354 1.00 71.56 84 VAL A C 1
ATOM 668 O O . VAL A 1 84 ? 2.311 7.490 -23.383 1.00 71.56 84 VAL A O 1
ATOM 671 N N . GLU A 1 85 ? 2.964 5.992 -21.833 1.00 60.53 85 GLU A N 1
ATOM 672 C CA . GLU A 1 85 ? 4.239 5.678 -22.491 1.00 60.53 85 GLU A CA 1
ATOM 673 C C . GLU A 1 85 ? 4.008 4.985 -23.847 1.00 60.53 85 GLU A C 1
ATOM 675 O O . GLU A 1 85 ? 4.699 5.299 -24.814 1.00 60.53 85 GLU A O 1
ATOM 680 N N . TYR A 1 86 ? 2.986 4.130 -23.960 1.00 57.78 86 TYR A N 1
ATOM 681 C CA . TYR A 1 86 ? 2.646 3.429 -25.204 1.00 57.78 86 TYR A CA 1
ATOM 682 C C . TYR A 1 86 ? 1.916 4.308 -26.238 1.00 57.78 86 TYR A C 1
ATOM 684 O O . TYR A 1 86 ? 2.063 4.124 -27.442 1.00 57.78 86 TYR A O 1
ATOM 692 N N . SER A 1 87 ? 1.140 5.303 -25.798 1.00 54.09 87 SER A N 1
ATOM 693 C CA . SER A 1 87 ? 0.433 6.239 -26.695 1.00 54.09 87 SER A CA 1
ATOM 694 C C . SER A 1 87 ? 1.320 7.375 -27.230 1.00 54.09 87 SER A C 1
ATOM 696 O O . SER A 1 87 ? 0.821 8.274 -27.909 1.00 54.09 87 SER A O 1
ATOM 698 N N . GLY A 1 88 ? 2.613 7.369 -26.895 1.00 50.44 88 GLY A N 1
ATOM 699 C CA . GLY A 1 88 ? 3.606 8.357 -27.322 1.00 50.44 88 GLY A CA 1
ATOM 700 C C . GLY A 1 88 ? 4.325 8.046 -28.643 1.00 50.44 88 GLY A C 1
ATOM 701 O O . GLY A 1 88 ? 5.271 8.768 -28.966 1.00 50.44 88 GLY A O 1
ATOM 702 N N . GLU A 1 89 ? 3.918 7.002 -29.375 1.00 45.88 89 GLU A N 1
ATOM 703 C CA . GLU A 1 89 ? 4.415 6.671 -30.729 1.00 45.88 89 GLU A CA 1
ATOM 704 C C . GLU A 1 89 ? 3.755 7.488 -31.854 1.00 45.88 89 GLU A C 1
ATOM 706 O O . GLU A 1 89 ? 2.509 7.637 -31.868 1.00 45.88 89 GLU A O 1
#

Radius of gyration: 13.49 Å; chains: 1; bounding box: 29×23×44 Å